Protein AF-A0A1S3DFD4-F1 (afdb_monomer)

Secondary structure (DSSP, 8-state):
---EEE-S--TTHHHHHHHHHHHS-HHHHTTEEES-HHHHHHHS-GGGSBGGGTSSBPPHHHHHHHHHHHHHHHHHHHHHHHHT---HHHHHHHTTS---TTSS------------

Solvent-accessible surface area (backbone atoms only — not comparable to full-atom values): 7330 Å² total; per-residue (Å²): 136,90,67,45,80,45,67,90,67,63,76,81,49,52,67,56,49,58,53,52,40,73,76,40,54,70,79,54,42,78,29,56,40,73,67,52,68,71,64,49,59,77,76,40,61,48,68,76,32,31,42,93,78,77,25,69,23,66,49,66,65,64,51,50,54,53,50,50,54,48,50,67,68,47,40,66,59,56,56,58,52,60,73,70,56,78,59,63,64,59,52,54,55,57,66,68,48,74,77,58,76,78,79,73,78,65,87,72,86,76,74,83,82,84,81,133

Mean predicted aligned error: 12.18 Å

Foldseek 3Di:
DQAAEAAPDDPVCVVVLVVVLVVDDPVHNVRYYYNDLVVVCVVDPLCPDAVVSPGDHHHPVVVVVVVVVVCVVCVVVVVVVVVPDPPVVVVVVVVVPPPPPVPPPPPDPPDPDDDD

Sequence (116 aa):
MKGIFIIDAPDYVKPILDLIKKFASQKISERIYFNDPERLFQILPKDMVPHEFGGDANSVVKMADKILHYFEKEMPWFEEYEEYKADLDLYKQMNKETIDDAVYGVQGSFRKLAVD

InterPro domains:
  IPR001251 C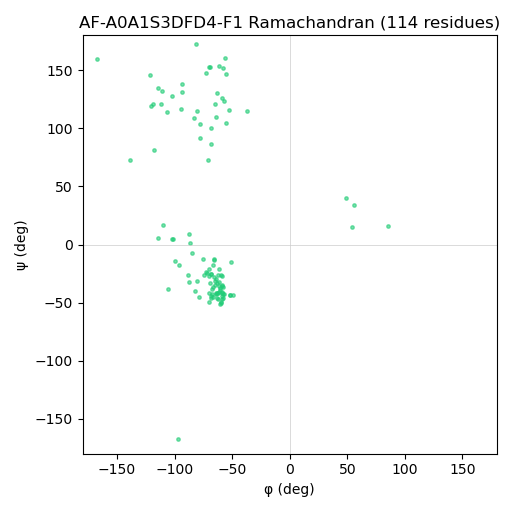RAL-TRIO lipid binding domain [PF00650] (1-55)
  IPR001251 CRAL-TRIO lipid binding domain [PS50191] (1-61)
  IPR036865 CRAL-TRIO lipid binding domain superfamily [G3DSA:3.40.525.10] (1-86)
  IPR036865 CRAL-TRIO lipid binding domain superfamily [SSF52087] (1-82)

Organism: Diaphorina citri (NCBI:txid121845)

Nearest PDB structures (foldseek):
  1oiz-assembly2_B  TM=7.579E-01  e=4.681E-04  Homo sapiens
  4j7q-assembly3_B  TM=6.692E-01  e=6.303E-02  Saccharomyces cerevisiae S288C
  4j7q-assembly3_A  TM=6.658E-01  e=1.223E-01  Saccharomyces cerevisiae S288C
  4m8z-assembly1_B  TM=6.726E-01  e=1.491E-01  Saccharomyces cerevisiae S288C
  4m8z-assembly1_A  TM=6.742E-01  e=1.703E-01  Saccharomyces cerevisiae S288C

pLDDT: mean 82.5, std 16.26, range [41.25, 97.0]

Radius of gyration: 23.67 Å; Cα contacts (8 Å, |Δi|>4): 64; chains: 1; bounding box: 55×55×47 Å

Structure (mmCIF, N/CA/C/O backbone):
data_AF-A0A1S3DFD4-F1
#
_entry.id   AF-A0A1S3DFD4-F1
#
loop_
_atom_site.group_PDB
_atom_site.id
_atom_site.type_symbol
_atom_site.label_atom_id
_atom_site.label_alt_id
_atom_site.label_comp_id
_atom_site.label_asym_id
_atom_site.label_entity_id
_atom_site.label_seq_id
_atom_site.pdbx_PDB_ins_code
_atom_site.Cartn_x
_atom_site.Cartn_y
_atom_site.Cartn_z
_atom_site.occupancy
_atom_site.B_iso_or_equiv
_atom_site.auth_seq_id
_atom_site.auth_comp_id
_atom_site.auth_asym_id
_atom_site.auth_atom_id
_atom_site.pdbx_PDB_model_num
ATOM 1 N N . MET A 1 1 ? 0.970 8.568 -5.935 1.00 76.56 1 MET A N 1
ATOM 2 C CA . MET A 1 1 ? 0.459 7.854 -4.742 1.00 76.56 1 MET A CA 1
ATOM 3 C C . MET A 1 1 ? -0.449 8.767 -3.921 1.00 76.56 1 MET A C 1
ATOM 5 O O . MET A 1 1 ? 0.039 9.787 -3.442 1.00 76.56 1 MET A O 1
ATOM 9 N N . LYS A 1 2 ? -1.755 8.472 -3.822 1.00 86.19 2 LYS A N 1
ATOM 10 C CA . LYS A 1 2 ? -2.748 9.323 -3.126 1.00 86.19 2 LYS A CA 1
ATOM 11 C C . LYS A 1 2 ? -2.878 9.018 -1.624 1.00 86.19 2 LYS A C 1
ATOM 13 O O . LYS A 1 2 ? -3.072 9.950 -0.859 1.00 86.19 2 LYS A O 1
ATOM 18 N N . GLY A 1 3 ? -2.682 7.768 -1.214 1.00 90.56 3 GLY A N 1
ATOM 19 C CA . GLY A 1 3 ? -2.731 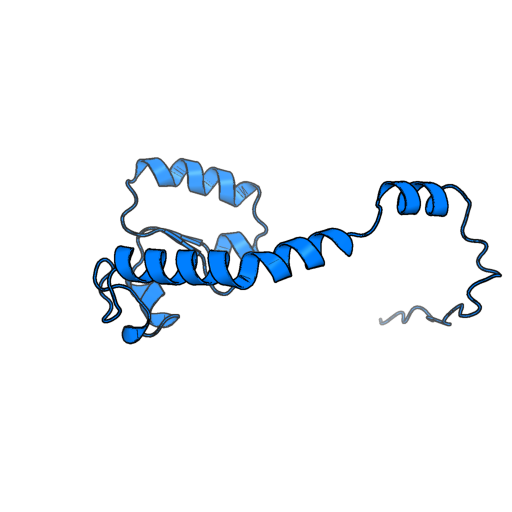7.331 0.183 1.00 90.56 3 GLY A CA 1
ATOM 20 C C . GLY A 1 3 ? -2.169 5.920 0.335 1.00 90.56 3 GLY A C 1
ATOM 21 O O . GLY A 1 3 ? -2.091 5.192 -0.655 1.00 90.56 3 GLY A O 1
ATOM 22 N N . ILE A 1 4 ? -1.767 5.566 1.552 1.00 92.12 4 ILE A N 1
ATOM 23 C CA . ILE A 1 4 ? -1.458 4.204 1.995 1.00 92.12 4 ILE A CA 1
ATOM 24 C C . ILE A 1 4 ? -2.413 3.916 3.151 1.00 92.12 4 ILE A C 1
ATOM 26 O O . ILE A 1 4 ? -2.381 4.621 4.158 1.00 92.12 4 ILE A O 1
ATOM 30 N N . PHE A 1 5 ? -3.256 2.902 2.995 1.00 91.94 5 PHE A N 1
ATOM 31 C CA . PHE A 1 5 ? -4.251 2.517 3.990 1.00 91.94 5 PHE A CA 1
ATOM 32 C C . PHE A 1 5 ? -3.870 1.168 4.581 1.00 91.94 5 PHE A C 1
ATOM 34 O O . PHE A 1 5 ? -3.739 0.186 3.856 1.00 91.94 5 PHE A O 1
ATOM 41 N N . ILE A 1 6 ? -3.675 1.141 5.893 1.00 92.44 6 ILE A N 1
ATOM 42 C CA . ILE A 1 6 ? -3.471 -0.075 6.674 1.00 92.44 6 ILE A CA 1
ATOM 43 C C . ILE A 1 6 ? -4.770 -0.292 7.441 1.00 92.44 6 ILE A C 1
ATOM 45 O O . ILE A 1 6 ? -5.135 0.550 8.258 1.00 92.44 6 ILE A O 1
ATOM 49 N N . ILE A 1 7 ? -5.488 -1.364 7.125 1.00 90.19 7 ILE A N 1
ATOM 50 C CA . ILE A 1 7 ? -6.831 -1.660 7.637 1.00 90.19 7 ILE A CA 1
ATOM 51 C C . ILE A 1 7 ? -6.775 -3.011 8.345 1.00 90.19 7 ILE A C 1
ATOM 53 O O . ILE A 1 7 ? -6.022 -3.883 7.914 1.00 90.19 7 ILE A O 1
ATOM 57 N N . ASP A 1 8 ? -7.562 -3.162 9.411 1.00 87.75 8 ASP A N 1
ATOM 58 C CA . ASP A 1 8 ? -7.662 -4.392 10.208 1.00 87.75 8 ASP A CA 1
ATOM 59 C C . ASP A 1 8 ? -6.304 -4.878 10.749 1.00 87.75 8 ASP A C 1
ATOM 61 O O . ASP A 1 8 ? -6.010 -6.068 10.847 1.00 87.75 8 ASP A O 1
ATOM 65 N N . ALA A 1 9 ? -5.426 -3.926 11.078 1.00 90.25 9 ALA A N 1
ATOM 66 C CA . ALA A 1 9 ? -4.119 -4.226 11.637 1.00 90.25 9 ALA A CA 1
ATOM 67 C C . ALA A 1 9 ? -4.160 -4.190 13.172 1.00 90.25 9 ALA A C 1
ATOM 69 O O . ALA A 1 9 ? -4.726 -3.260 13.752 1.00 90.25 9 ALA A O 1
ATOM 70 N N . PRO A 1 10 ? -3.511 -5.142 13.858 1.00 92.75 10 PRO A N 1
ATOM 71 C CA . PRO A 1 10 ? -3.425 -5.130 15.313 1.00 92.75 10 PRO A CA 1
ATOM 72 C C . PRO A 1 10 ? -2.531 -3.991 15.826 1.00 92.75 10 PRO A C 1
ATOM 74 O O . PRO A 1 10 ? -1.576 -3.575 15.165 1.00 92.75 10 PRO A O 1
ATOM 77 N N . ASP A 1 11 ? -2.791 -3.521 17.048 1.00 91.38 11 ASP A N 1
ATOM 78 C CA . ASP A 1 11 ? -2.160 -2.313 17.610 1.00 91.38 11 ASP A CA 1
ATOM 79 C C . ASP A 1 11 ? -0.628 -2.375 17.698 1.00 91.38 11 ASP A C 1
ATOM 81 O O . ASP A 1 11 ? 0.050 -1.347 17.616 1.00 91.38 11 ASP A O 1
ATOM 85 N N . TYR A 1 12 ? -0.047 -3.574 17.800 1.00 93.00 12 TYR A N 1
ATOM 86 C CA . TYR A 1 12 ? 1.408 -3.749 17.822 1.00 93.00 12 TYR A CA 1
ATOM 87 C C . TYR A 1 12 ? 2.096 -3.360 16.499 1.00 93.00 12 TYR A C 1
ATOM 89 O O . TYR A 1 12 ? 3.319 -3.226 16.462 1.00 93.00 12 TYR A O 1
ATOM 97 N N . VAL A 1 13 ? 1.343 -3.159 15.413 1.00 93.81 13 VAL A N 1
ATOM 98 C CA . VAL A 1 13 ? 1.865 -2.671 14.125 1.00 93.81 13 VAL A CA 1
ATOM 99 C C . VAL A 1 13 ? 2.174 -1.175 14.187 1.00 93.81 13 VAL A C 1
ATOM 101 O O . VAL A 1 13 ? 3.067 -0.695 13.485 1.00 93.81 13 VAL A O 1
ATOM 104 N N . LYS A 1 14 ? 1.499 -0.419 15.060 1.00 91.94 14 LYS A N 1
ATOM 105 C CA . LYS A 1 14 ? 1.665 1.035 15.152 1.00 91.94 14 LYS A CA 1
ATOM 106 C C . LYS A 1 14 ? 3.115 1.464 15.454 1.00 91.94 14 LYS A C 1
ATOM 108 O O . LYS A 1 14 ? 3.614 2.325 14.731 1.00 91.94 14 LYS A O 1
ATOM 113 N N . PRO A 1 15 ? 3.844 0.867 16.419 1.00 93.81 15 PRO A N 1
ATOM 114 C CA . PRO A 1 15 ? 5.263 1.171 16.631 1.00 93.81 15 PRO A CA 1
ATOM 115 C C . PRO A 1 15 ? 6.154 0.916 15.406 1.00 93.81 15 PRO A C 1
ATOM 117 O O . PRO A 1 15 ? 7.079 1.684 15.146 1.00 93.81 15 PRO A O 1
ATOM 120 N N . ILE A 1 16 ? 5.871 -0.139 14.634 1.00 93.50 16 ILE A N 1
ATOM 121 C CA . ILE A 1 16 ? 6.606 -0.465 13.402 1.00 93.50 16 ILE A CA 1
ATOM 122 C C . ILE A 1 16 ? 6.337 0.609 12.345 1.00 93.50 16 ILE A C 1
ATOM 124 O O . ILE A 1 16 ? 7.257 1.093 11.685 1.00 93.50 16 ILE A O 1
ATOM 128 N N . LEU A 1 17 ? 5.082 1.039 12.223 1.00 92.94 17 LEU A N 1
ATOM 129 C CA . LEU A 1 17 ? 4.691 2.110 11.317 1.00 92.94 17 LEU A CA 1
ATOM 130 C C . LEU A 1 17 ? 5.338 3.445 11.694 1.00 92.94 17 LEU A C 1
ATOM 132 O O . LEU A 1 17 ? 5.831 4.158 10.822 1.00 92.94 17 LEU A O 1
ATOM 136 N N . ASP A 1 18 ? 5.379 3.761 12.986 1.00 92.69 18 ASP A N 1
ATOM 137 C CA . ASP A 1 18 ? 6.026 4.961 13.515 1.00 92.69 18 ASP A CA 1
ATOM 138 C C . ASP A 1 18 ? 7.545 4.940 13.251 1.00 92.69 18 ASP A C 1
ATOM 140 O O . ASP A 1 18 ? 8.146 5.992 13.031 1.00 92.69 18 ASP A O 1
ATOM 144 N N . LEU A 1 19 ? 8.173 3.759 13.193 1.00 94.38 19 LEU A N 1
ATOM 145 C CA . LEU A 1 19 ? 9.562 3.607 12.752 1.00 94.38 19 LEU A CA 1
ATOM 146 C C . LEU A 1 19 ? 9.713 3.855 11.244 1.00 94.38 19 LEU A C 1
ATOM 148 O O . LEU A 1 19 ? 10.559 4.653 10.849 1.00 94.38 19 LEU A O 1
ATOM 152 N N . ILE A 1 20 ? 8.880 3.232 10.406 1.00 91.94 20 ILE A N 1
ATOM 153 C CA . ILE A 1 20 ? 8.910 3.413 8.941 1.00 91.94 20 ILE A CA 1
ATOM 154 C C . ILE A 1 20 ? 8.694 4.887 8.572 1.00 91.94 20 ILE A C 1
ATOM 156 O O . ILE A 1 20 ? 9.395 5.429 7.716 1.00 91.94 20 ILE A O 1
ATOM 160 N N . LYS A 1 21 ? 7.778 5.573 9.265 1.00 92.31 21 LYS A N 1
ATOM 161 C CA . LYS A 1 21 ? 7.485 6.999 9.064 1.00 92.31 21 LYS A CA 1
ATOM 162 C C . LYS A 1 21 ? 8.692 7.912 9.281 1.00 92.31 21 LYS A C 1
ATOM 164 O O . LYS A 1 21 ? 8.739 8.965 8.656 1.00 92.31 21 LYS A O 1
ATOM 169 N N . LYS A 1 22 ? 9.668 7.524 10.111 1.00 93.06 22 LYS A N 1
ATOM 170 C CA . LYS A 1 22 ? 10.902 8.306 10.329 1.00 93.06 22 LYS A CA 1
ATOM 171 C C . LYS A 1 22 ? 11.835 8.298 9.120 1.00 93.06 22 LYS A C 1
ATOM 173 O O . LYS A 1 22 ? 12.602 9.238 8.949 1.00 93.06 22 LYS A O 1
ATOM 178 N N . PHE A 1 23 ? 11.774 7.251 8.301 1.00 93.62 23 PHE A N 1
ATOM 179 C CA . PHE A 1 23 ? 12.573 7.125 7.078 1.00 93.62 23 PHE A CA 1
ATOM 180 C C . PHE A 1 23 ? 11.805 7.568 5.829 1.00 93.62 23 PHE A C 1
ATOM 182 O O . PHE A 1 23 ? 12.401 7.838 4.788 1.00 93.62 23 PHE A O 1
ATOM 189 N N . ALA A 1 24 ? 10.478 7.647 5.921 1.00 91.88 24 ALA A N 1
ATOM 190 C CA . ALA A 1 24 ? 9.638 8.157 4.854 1.00 91.88 24 ALA A CA 1
ATOM 191 C C . ALA A 1 24 ? 9.776 9.681 4.714 1.00 91.88 24 ALA A C 1
ATOM 193 O O . ALA A 1 24 ? 9.922 10.411 5.692 1.00 91.88 24 ALA A O 1
ATOM 194 N N . SER A 1 25 ? 9.647 10.184 3.483 1.00 93.62 25 SER A N 1
ATOM 195 C CA . SER A 1 25 ? 9.501 11.628 3.273 1.00 93.62 25 SER A CA 1
ATOM 196 C C . SER A 1 25 ? 8.234 12.147 3.959 1.00 93.62 25 SER A C 1
ATOM 198 O O . SER A 1 25 ? 7.243 11.421 4.082 1.00 93.62 25 SER A O 1
ATOM 200 N N . GLN A 1 26 ? 8.227 13.429 4.334 1.00 91.62 26 GLN A N 1
ATOM 201 C CA . GLN A 1 2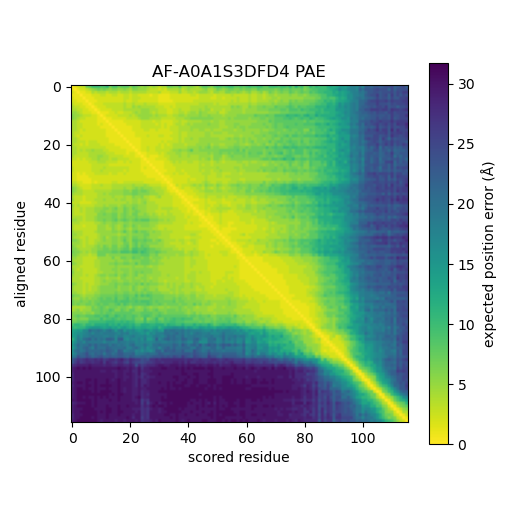6 ? 7.070 14.067 4.970 1.00 91.62 26 GLN A CA 1
ATOM 202 C C . GLN A 1 26 ? 5.776 13.847 4.165 1.00 91.62 26 GLN A C 1
ATOM 204 O O . GLN A 1 26 ? 4.760 13.421 4.710 1.00 91.62 26 GLN A O 1
ATOM 209 N N . LYS A 1 27 ? 5.856 13.994 2.836 1.00 91.38 27 LYS A N 1
ATOM 210 C CA . LYS A 1 27 ? 4.741 13.761 1.907 1.00 91.38 27 LYS A CA 1
ATOM 211 C C . LYS A 1 27 ? 4.177 12.336 1.962 1.00 91.38 27 LYS A C 1
ATOM 213 O O . LYS A 1 27 ? 2.985 12.154 1.731 1.00 91.38 27 LYS A O 1
ATOM 218 N N . ILE A 1 28 ? 5.015 11.322 2.187 1.00 92.69 28 ILE A N 1
ATOM 219 C CA . ILE A 1 28 ? 4.568 9.927 2.321 1.00 92.69 28 ILE A CA 1
ATOM 220 C C . ILE A 1 28 ? 3.993 9.701 3.718 1.00 92.69 28 ILE A C 1
ATOM 222 O O . ILE A 1 28 ? 2.915 9.127 3.833 1.00 92.69 28 ILE A O 1
ATOM 226 N N . SER A 1 29 ? 4.668 10.193 4.758 1.00 92.25 29 SER A N 1
ATOM 227 C CA . SER A 1 29 ? 4.251 10.034 6.155 1.00 92.25 29 SER A CA 1
ATOM 228 C C . SER A 1 29 ? 2.839 10.579 6.418 1.00 92.25 29 SER A C 1
ATOM 230 O O . SER A 1 29 ? 2.019 9.894 7.031 1.00 92.25 29 SER A O 1
ATOM 232 N N . GLU A 1 30 ? 2.513 11.753 5.864 1.00 92.19 30 GLU A N 1
ATOM 233 C CA . GLU A 1 30 ? 1.186 12.393 5.953 1.00 92.19 30 GLU A CA 1
ATOM 234 C C . GLU A 1 30 ? 0.071 11.623 5.222 1.00 92.19 30 GLU A C 1
ATOM 236 O O . GLU A 1 30 ? -1.116 11.858 5.452 1.00 92.19 30 GLU A O 1
ATOM 241 N N . ARG A 1 31 ? 0.439 10.706 4.321 1.00 92.88 31 ARG A N 1
ATOM 242 C CA . ARG A 1 31 ? -0.486 9.921 3.488 1.00 92.88 31 ARG A CA 1
ATOM 243 C C . ARG A 1 31 ? -0.685 8.494 3.989 1.00 92.88 31 ARG A C 1
ATOM 245 O O . ARG A 1 31 ? -1.343 7.716 3.305 1.00 92.88 31 ARG A O 1
ATOM 252 N N . ILE A 1 32 ? -0.104 8.142 5.134 1.00 92.44 32 ILE A N 1
ATOM 253 C CA . ILE A 1 32 ? -0.263 6.834 5.766 1.00 92.44 32 ILE A CA 1
ATOM 254 C C . ILE A 1 32 ? -1.389 6.911 6.801 1.00 92.44 32 ILE A C 1
ATOM 256 O O . ILE A 1 32 ? -1.252 7.593 7.822 1.00 92.44 32 ILE A O 1
ATOM 260 N N . TYR A 1 33 ? -2.448 6.142 6.568 1.00 92.00 33 TYR A N 1
ATOM 261 C CA . TYR A 1 33 ? -3.623 6.017 7.427 1.00 92.00 33 TYR A CA 1
ATOM 262 C C . TYR A 1 33 ? -3.659 4.618 8.055 1.00 92.00 33 TYR A C 1
ATOM 264 O O . TYR A 1 33 ? -3.465 3.622 7.358 1.00 92.00 33 TYR A O 1
ATOM 272 N N . PHE A 1 34 ? -3.870 4.545 9.370 1.00 92.31 34 PHE A N 1
ATOM 273 C CA . PHE A 1 34 ? -3.879 3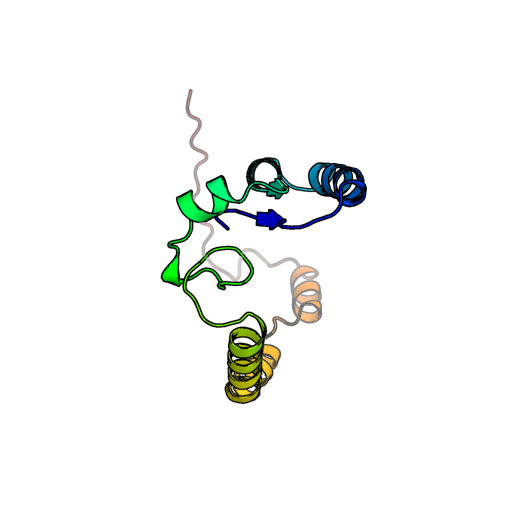.300 10.146 1.00 92.31 34 PHE A CA 1
ATOM 274 C C . PHE A 1 34 ? -5.250 3.112 10.793 1.00 92.31 34 PHE A C 1
ATOM 276 O O . PHE A 1 34 ? -5.673 3.978 11.554 1.00 92.31 34 PHE A O 1
ATOM 283 N N . ASN A 1 35 ? -5.917 2.002 10.477 1.00 88.12 35 ASN A N 1
ATOM 284 C CA . ASN A 1 35 ? -7.257 1.635 10.937 1.00 88.12 35 ASN A CA 1
ATOM 285 C C . ASN A 1 35 ? -8.300 2.765 10.789 1.00 88.12 35 ASN A C 1
ATOM 287 O O . ASN A 1 35 ? -9.151 2.946 11.652 1.00 88.12 35 ASN A O 1
ATOM 291 N N . ASP A 1 36 ? -8.242 3.509 9.676 1.00 86.44 36 ASP A N 1
ATOM 292 C CA . ASP A 1 36 ? -9.176 4.594 9.331 1.00 86.44 36 ASP A CA 1
ATOM 293 C C . ASP A 1 36 ? -9.930 4.260 8.022 1.00 86.44 36 ASP A C 1
ATOM 295 O O . ASP A 1 36 ? -9.518 4.676 6.930 1.00 86.44 36 ASP A O 1
ATOM 299 N N . PRO A 1 37 ? -10.999 3.443 8.097 1.00 81.69 37 PRO A N 1
ATOM 300 C CA . PRO A 1 37 ? -11.768 3.019 6.928 1.00 81.69 37 PRO A CA 1
ATOM 301 C C . PRO A 1 37 ? -12.643 4.137 6.346 1.00 81.69 37 PRO A C 1
ATOM 303 O O . PRO A 1 37 ? -12.959 4.107 5.160 1.00 81.69 37 PRO A O 1
ATOM 306 N N . GLU A 1 38 ? -13.016 5.158 7.120 1.00 86.31 38 GLU A N 1
ATOM 307 C CA . GLU A 1 38 ? -13.803 6.286 6.601 1.00 86.31 38 GLU A CA 1
ATOM 308 C C . GLU A 1 38 ? -13.011 7.067 5.553 1.00 86.31 38 GLU A C 1
ATOM 310 O O . GLU A 1 38 ? -13.525 7.431 4.490 1.00 86.31 38 GLU A O 1
ATOM 315 N N . ARG A 1 39 ? -11.720 7.272 5.820 1.00 87.25 39 ARG A N 1
ATOM 316 C CA . ARG A 1 39 ? -10.814 7.968 4.910 1.00 87.25 39 ARG A CA 1
ATOM 317 C C . ARG A 1 39 ? -10.536 7.191 3.627 1.00 87.25 39 ARG A C 1
ATOM 319 O O . ARG A 1 39 ? -10.246 7.813 2.604 1.00 87.25 39 ARG A O 1
ATOM 326 N N . LEU A 1 40 ? -10.665 5.863 3.647 1.00 88.75 40 LEU A N 1
ATOM 327 C CA . LEU A 1 40 ? -10.567 5.029 2.447 1.00 88.75 40 LEU A CA 1
ATOM 328 C C . LEU A 1 40 ? -11.634 5.435 1.422 1.00 88.75 40 LEU A C 1
ATOM 330 O O . LEU A 1 40 ? -11.306 5.721 0.269 1.00 88.75 40 LEU A O 1
ATOM 334 N N . PHE A 1 41 ? -12.891 5.537 1.861 1.00 89.00 41 PHE A N 1
ATOM 335 C CA . PHE A 1 41 ? -14.034 5.825 0.989 1.00 89.00 41 PHE A CA 1
ATOM 336 C C . PHE A 1 41 ? -14.135 7.290 0.544 1.00 89.00 41 PHE A C 1
ATOM 338 O O . PHE A 1 41 ? -14.868 7.606 -0.389 1.00 89.00 41 PHE A O 1
ATOM 345 N N . GLN A 1 42 ? -13.372 8.196 1.163 1.00 90.31 42 GLN A N 1
ATOM 346 C CA . GLN A 1 42 ? -13.204 9.563 0.653 1.00 90.31 42 GLN A CA 1
ATOM 347 C C . GLN A 1 42 ? -12.335 9.608 -0.612 1.00 90.31 42 GLN A C 1
ATOM 349 O O . GLN A 1 42 ? -12.425 10.557 -1.391 1.00 90.31 42 GLN A O 1
ATOM 354 N N . ILE A 1 43 ? -11.462 8.613 -0.804 1.00 87.25 43 ILE A N 1
ATOM 355 C CA . ILE A 1 43 ? -10.509 8.567 -1.921 1.00 87.25 43 ILE A CA 1
ATOM 356 C C . ILE A 1 43 ? -10.932 7.549 -2.979 1.00 87.25 43 ILE A C 1
ATOM 358 O O . ILE A 1 43 ? -10.734 7.802 -4.171 1.00 87.25 43 ILE A O 1
ATOM 362 N N . LEU A 1 44 ? -11.472 6.407 -2.554 1.00 88.50 44 LEU A N 1
ATOM 363 C CA . LEU A 1 44 ? -11.879 5.310 -3.422 1.00 88.50 44 LEU A CA 1
ATOM 364 C C . LEU A 1 44 ? -13.398 5.119 -3.374 1.00 88.50 44 LEU A C 1
ATOM 366 O O . LEU A 1 44 ? -13.974 5.098 -2.287 1.00 88.50 44 LEU A O 1
ATOM 370 N N . PRO A 1 45 ? -14.057 4.950 -4.530 1.00 91.00 45 PRO A N 1
ATOM 371 C CA . PRO A 1 45 ? -15.472 4.622 -4.556 1.00 91.00 45 PRO A CA 1
ATOM 372 C C . PRO A 1 45 ? -15.696 3.183 -4.056 1.00 91.00 45 PRO A C 1
ATOM 374 O O . PRO A 1 45 ? -14.810 2.327 -4.135 1.00 91.00 45 PRO A O 1
ATOM 377 N N . LYS A 1 46 ? -16.882 2.920 -3.491 1.00 89.06 46 LYS A N 1
ATOM 378 C CA . LYS A 1 46 ? -17.194 1.642 -2.825 1.00 89.06 46 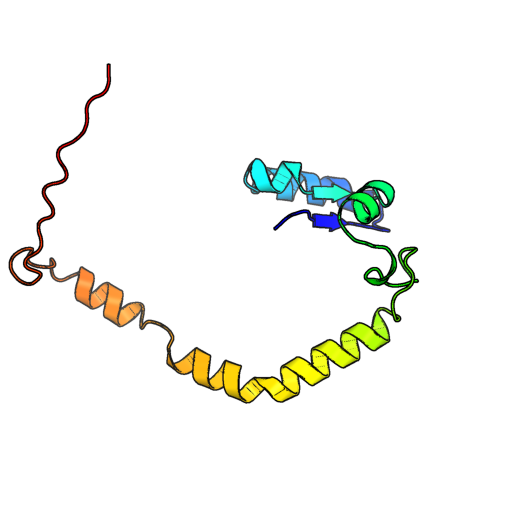LYS A CA 1
ATOM 379 C C . LYS A 1 46 ? -17.152 0.436 -3.759 1.00 89.06 46 LYS A C 1
ATOM 381 O O . LYS A 1 46 ? -16.727 -0.634 -3.340 1.00 89.06 46 LYS A O 1
ATOM 386 N N . ASP A 1 47 ? -17.519 0.619 -5.019 1.00 92.75 47 ASP A N 1
ATOM 387 C CA . ASP A 1 47 ? -17.510 -0.402 -6.073 1.00 92.75 47 ASP A CA 1
ATOM 388 C C . ASP A 1 47 ? -16.105 -0.898 -6.453 1.00 92.75 47 ASP A C 1
ATOM 390 O O . ASP A 1 47 ? -15.970 -1.925 -7.118 1.00 92.75 47 ASP A O 1
ATOM 394 N N . MET A 1 48 ? -15.054 -0.199 -6.017 1.00 89.81 48 MET A N 1
ATOM 395 C CA . MET A 1 48 ? -13.659 -0.599 -6.217 1.00 89.81 48 MET A CA 1
ATOM 396 C C . MET A 1 48 ? -13.031 -1.282 -5.001 1.00 89.81 48 MET A C 1
ATOM 398 O O . MET A 1 48 ? -11.966 -1.888 -5.129 1.00 89.81 48 MET A O 1
ATOM 402 N N . VAL A 1 49 ? -13.656 -1.188 -3.829 1.00 90.50 49 VAL A N 1
ATOM 403 C CA . VAL A 1 49 ? -13.134 -1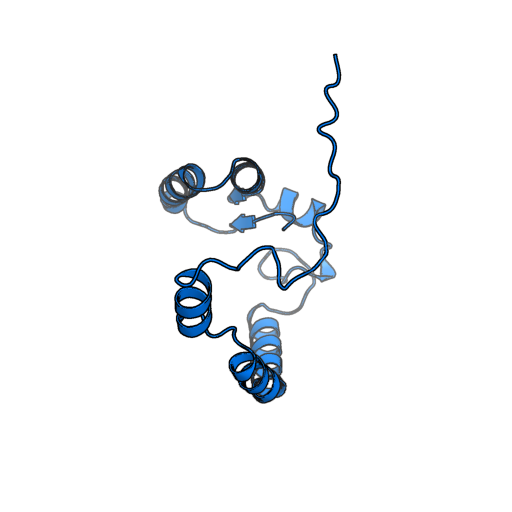.775 -2.592 1.00 90.50 49 VAL A CA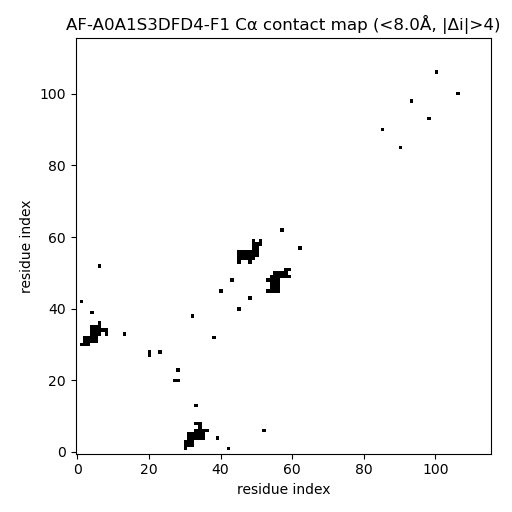 1
ATOM 404 C C . VAL A 1 49 ? -13.750 -3.167 -2.402 1.00 90.50 49 VAL A C 1
ATOM 406 O O . VAL A 1 49 ? -14.969 -3.302 -2.524 1.00 90.50 49 VAL A O 1
ATOM 409 N N . PRO A 1 50 ? -12.953 -4.211 -2.109 1.00 92.25 50 PRO A N 1
ATOM 410 C CA . PRO A 1 50 ? -13.484 -5.542 -1.822 1.00 92.25 50 PRO A CA 1
ATOM 411 C C . PRO A 1 50 ? -14.506 -5.519 -0.682 1.00 92.25 50 PRO A C 1
ATOM 413 O O . PRO A 1 50 ? -14.385 -4.733 0.265 1.00 92.25 50 PRO A O 1
ATOM 416 N N . HIS A 1 51 ? -15.502 -6.397 -0.749 1.00 91.25 51 HIS A N 1
ATOM 417 C CA . HIS A 1 51 ? -16.547 -6.466 0.275 1.00 91.25 51 HIS A CA 1
ATOM 418 C C . HIS A 1 51 ? -16.013 -6.836 1.660 1.00 91.25 51 HIS A C 1
ATOM 420 O O . HIS A 1 51 ? -16.573 -6.400 2.664 1.00 91.25 51 HIS A O 1
ATOM 426 N N . GLU A 1 52 ? -14.891 -7.553 1.739 1.00 90.44 52 GLU A N 1
ATOM 427 C CA . GLU A 1 52 ? -14.201 -7.861 2.995 1.00 90.44 52 GLU A CA 1
ATOM 428 C C . GLU A 1 52 ? -13.720 -6.598 3.736 1.00 90.44 52 GLU A C 1
ATOM 430 O O . GLU A 1 52 ? -13.536 -6.632 4.948 1.00 90.44 52 GLU A O 1
ATOM 435 N N . PHE A 1 53 ? -13.580 -5.469 3.034 1.00 87.81 53 PHE A N 1
ATOM 436 C CA . PHE A 1 53 ? -13.206 -4.167 3.598 1.00 87.81 53 PHE A CA 1
ATOM 437 C C . PHE A 1 53 ? -14.358 -3.146 3.578 1.00 87.81 53 PHE A C 1
ATOM 439 O O . PHE A 1 53 ? -14.127 -1.944 3.716 1.00 87.81 53 PHE A O 1
ATOM 446 N N . GLY A 1 54 ? -15.605 -3.602 3.408 1.00 86.81 54 GLY A N 1
ATOM 447 C CA . GLY A 1 54 ? -16.805 -2.757 3.458 1.00 86.81 54 GLY A CA 1
ATOM 448 C C . GLY A 1 54 ? -17.177 -2.053 2.147 1.00 86.81 54 GLY A C 1
ATOM 449 O O . GLY A 1 54 ? -17.953 -1.093 2.180 1.00 86.81 54 GLY A O 1
ATOM 450 N N . GLY A 1 55 ? -16.615 -2.486 1.014 1.00 90.75 55 GLY A N 1
ATOM 451 C CA . GLY A 1 55 ? -17.035 -2.054 -0.322 1.00 90.75 55 GLY A CA 1
ATOM 452 C C . GLY A 1 55 ? -18.008 -3.020 -1.006 1.00 90.75 55 GLY A C 1
ATOM 453 O O . GLY A 1 55 ? -18.535 -3.939 -0.386 1.00 90.75 55 GLY A O 1
ATOM 454 N N . ASP A 1 56 ? -18.220 -2.813 -2.304 1.00 93.12 56 ASP A N 1
ATOM 455 C CA . ASP A 1 56 ? -19.165 -3.571 -3.137 1.00 93.12 56 ASP A CA 1
ATOM 456 C C . ASP A 1 56 ? -18.457 -4.402 -4.227 1.00 93.12 56 ASP A C 1
ATOM 458 O O . ASP A 1 56 ? -19.100 -5.004 -5.090 1.00 93.12 56 ASP A O 1
ATOM 462 N N . ALA A 1 57 ? -17.121 -4.434 -4.224 1.00 92.38 57 ALA A N 1
ATOM 463 C CA . ALA A 1 57 ? -16.345 -5.123 -5.244 1.00 92.38 57 ALA A CA 1
ATOM 464 C C . ALA A 1 57 ? -16.222 -6.642 -4.993 1.00 92.38 57 ALA A C 1
ATOM 466 O O . ALA A 1 57 ? -16.596 -7.190 -3.949 1.00 92.38 57 ALA A O 1
ATOM 467 N N . ASN A 1 58 ? -15.650 -7.341 -5.982 1.00 91.69 58 ASN A N 1
ATOM 468 C CA . ASN A 1 58 ? -15.343 -8.774 -5.890 1.00 91.69 58 ASN A CA 1
ATOM 469 C C . ASN A 1 58 ? -14.447 -9.105 -4.682 1.00 91.69 58 ASN A C 1
ATOM 471 O O . ASN A 1 58 ? -13.749 -8.235 -4.169 1.00 91.69 58 ASN A O 1
ATOM 475 N N . SER A 1 59 ? -14.437 -10.377 -4.262 1.00 94.62 59 SER A N 1
ATOM 476 C CA . SER A 1 59 ? -13.563 -10.819 -3.167 1.00 94.62 59 SER A CA 1
ATOM 477 C C . SER A 1 59 ? -12.096 -10.544 -3.460 1.00 94.62 59 SER A C 1
ATOM 479 O O . SER A 1 59 ? -11.658 -10.610 -4.616 1.00 94.62 59 SER A O 1
ATOM 481 N N . VAL A 1 60 ? -11.322 -10.353 -2.393 1.00 92.81 60 VAL A N 1
ATOM 482 C CA . VAL A 1 60 ? -9.858 -10.236 -2.456 1.00 92.81 60 VAL A CA 1
ATOM 483 C C . VAL A 1 60 ? -9.260 -11.410 -3.230 1.00 92.81 60 VAL A C 1
ATOM 485 O O . VAL A 1 60 ? -8.424 -11.205 -4.103 1.00 92.81 60 VAL A O 1
ATOM 488 N N . VAL A 1 61 ? -9.750 -12.628 -2.976 1.00 95.44 61 VAL A N 1
ATOM 489 C CA . VAL A 1 61 ? -9.291 -13.851 -3.656 1.00 95.44 61 VAL A CA 1
ATOM 490 C C . VAL A 1 61 ? -9.526 -13.776 -5.165 1.00 95.44 61 VAL A C 1
ATOM 492 O O . VAL A 1 61 ? -8.592 -13.936 -5.942 1.00 95.44 61 VAL A O 1
ATOM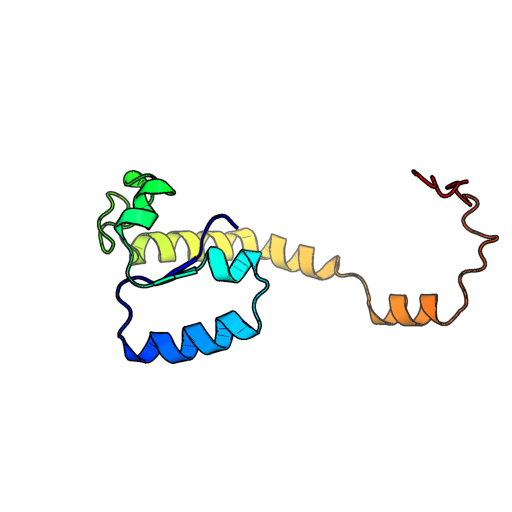 495 N N . LYS A 1 62 ? -10.747 -13.442 -5.604 1.00 94.44 62 LYS A N 1
ATOM 496 C CA . LYS A 1 62 ? -11.060 -13.356 -7.040 1.00 94.44 62 LYS A CA 1
ATOM 497 C C . LYS A 1 62 ? -10.280 -12.246 -7.736 1.00 94.44 62 LYS A C 1
ATOM 499 O O . LYS A 1 62 ? -9.945 -12.379 -8.911 1.00 94.44 62 LYS A O 1
ATOM 504 N N . MET A 1 63 ? -10.034 -11.133 -7.046 1.00 93.62 63 MET A N 1
ATOM 505 C CA . MET A 1 63 ? -9.193 -10.060 -7.572 1.00 93.62 63 MET A CA 1
ATOM 506 C C . MET A 1 63 ? -7.738 -10.507 -7.704 1.00 93.62 63 MET A C 1
ATOM 508 O O . MET A 1 63 ? -7.137 -10.261 -8.748 1.00 93.62 63 MET A O 1
ATOM 512 N N . ALA A 1 64 ? -7.197 -11.183 -6.689 1.00 95.06 64 ALA A N 1
ATOM 513 C CA . ALA A 1 64 ? -5.843 -11.724 -6.705 1.00 95.06 64 ALA A CA 1
ATOM 514 C C . ALA A 1 64 ? -5.654 -12.713 -7.861 1.00 95.06 64 ALA A C 1
ATOM 516 O O . ALA A 1 64 ? -4.720 -12.544 -8.639 1.00 95.06 64 ALA A O 1
ATOM 517 N N . ASP A 1 65 ? -6.585 -13.650 -8.054 1.00 96.94 65 ASP A N 1
ATOM 518 C CA . ASP A 1 65 ? -6.555 -14.600 -9.174 1.00 96.94 65 ASP A CA 1
ATOM 519 C C . ASP A 1 65 ? -6.534 -13.881 -10.531 1.00 96.94 65 ASP A C 1
ATOM 521 O O . ASP A 1 65 ? -5.767 -14.228 -11.428 1.00 96.94 65 ASP A O 1
ATOM 525 N N . LYS A 1 66 ? -7.344 -12.825 -10.681 1.00 95.88 66 LYS A N 1
ATOM 526 C CA . LYS A 1 66 ? -7.382 -12.010 -11.903 1.00 95.88 66 LYS A CA 1
ATOM 527 C C . LYS A 1 66 ? -6.058 -11.297 -12.170 1.00 95.88 66 LYS A C 1
ATOM 529 O O . LYS A 1 66 ? -5.634 -11.214 -13.320 1.00 95.88 66 LYS A O 1
ATOM 534 N N . ILE A 1 67 ? -5.441 -10.754 -11.122 1.00 95.19 67 ILE A N 1
ATOM 535 C CA . ILE A 1 67 ? -4.156 -10.054 -11.198 1.00 95.19 67 ILE A CA 1
ATOM 536 C C . ILE A 1 67 ? -3.037 -11.043 -11.537 1.00 95.19 67 ILE A C 1
ATOM 538 O O . ILE A 1 67 ? -2.226 -10.752 -12.410 1.00 95.19 67 ILE A O 1
ATOM 542 N N . LEU A 1 68 ? -3.017 -12.215 -10.900 1.00 96.56 68 LEU A N 1
ATOM 543 C CA . LEU A 1 68 ? -2.052 -13.277 -11.192 1.00 96.56 68 LEU A CA 1
ATOM 544 C C . LEU A 1 68 ? -2.155 -13.725 -12.648 1.00 96.56 68 LEU A C 1
ATOM 546 O O . LEU A 1 68 ? -1.157 -13.704 -13.358 1.00 96.56 68 LEU A O 1
ATOM 550 N N . HIS A 1 69 ? -3.367 -14.010 -13.124 1.00 97.00 69 HIS A N 1
ATOM 551 C CA . HIS A 1 69 ? -3.581 -14.388 -14.518 1.00 97.00 69 HIS A CA 1
ATOM 552 C C . HIS A 1 69 ? -3.152 -13.290 -15.504 1.00 97.00 69 HIS A C 1
ATOM 554 O O . HIS A 1 69 ? -2.597 -13.576 -16.564 1.00 97.00 69 HIS A O 1
ATOM 560 N N . TYR A 1 70 ? -3.385 -12.018 -15.161 1.00 96.31 70 TYR A N 1
ATOM 561 C CA . TYR A 1 70 ? -2.886 -10.895 -15.952 1.00 96.31 70 TYR A CA 1
ATOM 562 C C . TYR A 1 70 ? -1.352 -10.881 -16.001 1.00 96.31 70 TYR A C 1
ATOM 564 O O . TYR A 1 70 ? -0.789 -10.776 -17.085 1.00 96.31 70 TYR A O 1
ATOM 572 N N . PHE A 1 71 ? -0.668 -11.042 -14.865 1.00 95.81 71 PHE A N 1
ATOM 573 C CA . PHE A 1 71 ? 0.796 -11.102 -14.834 1.00 95.81 71 PHE A CA 1
ATOM 574 C C . PHE A 1 71 ? 1.359 -12.290 -15.617 1.00 95.81 71 PHE A C 1
ATOM 576 O O . PHE A 1 71 ? 2.328 -12.117 -16.346 1.00 95.81 71 PHE A O 1
ATOM 583 N N . GLU A 1 72 ? 0.748 -13.469 -15.514 1.00 96.00 72 GLU A N 1
ATOM 584 C CA . GLU A 1 72 ? 1.144 -14.650 -16.294 1.00 96.00 72 GLU A CA 1
ATOM 585 C C . GLU A 1 72 ? 1.017 -14.411 -17.799 1.00 96.00 72 GLU A C 1
ATOM 587 O O . GLU A 1 72 ? 1.870 -14.831 -18.577 1.00 96.00 72 GLU A O 1
ATOM 592 N N . LYS A 1 73 ? -0.039 -13.716 -18.223 1.00 97.00 73 LYS A N 1
ATOM 593 C CA . LYS A 1 73 ? -0.251 -13.383 -19.630 1.00 97.00 73 LYS A CA 1
ATOM 594 C C . LYS A 1 73 ? 0.751 -12.343 -20.136 1.00 97.00 73 LYS A C 1
ATOM 596 O O . LYS A 1 73 ? 1.238 -12.468 -21.255 1.00 97.00 73 LYS A O 1
ATOM 601 N N . GLU A 1 74 ? 1.031 -11.319 -19.336 1.00 95.88 74 GLU A N 1
ATOM 602 C CA . GLU A 1 74 ? 1.931 -10.219 -19.703 1.00 95.88 74 GLU A CA 1
ATOM 603 C C . GLU A 1 74 ? 3.407 -10.529 -19.397 1.00 95.88 74 GLU A C 1
ATOM 605 O O . GLU A 1 74 ? 4.277 -9.706 -19.661 1.00 95.88 74 GLU A O 1
ATOM 610 N N . MET A 1 75 ? 3.719 -11.718 -18.870 1.00 94.69 75 MET A N 1
ATOM 611 C CA . MET A 1 75 ? 5.083 -12.150 -18.545 1.00 94.69 75 MET A CA 1
ATOM 612 C C . MET A 1 75 ? 6.091 -11.943 -19.692 1.00 94.69 75 MET A C 1
ATOM 614 O O . MET A 1 75 ? 7.156 -11.388 -19.432 1.00 94.69 75 MET A O 1
ATOM 618 N N . PRO A 1 76 ? 5.764 -12.265 -20.962 1.00 95.38 76 PRO A N 1
ATOM 619 C CA . PRO A 1 76 ? 6.674 -12.010 -22.079 1.00 95.38 76 PRO A CA 1
ATOM 620 C C . PRO A 1 76 ? 7.046 -10.529 -22.240 1.00 95.38 76 PRO A C 1
ATOM 622 O O . PRO A 1 76 ? 8.182 -10.211 -22.569 1.00 95.38 76 PRO A O 1
ATOM 625 N N . TRP A 1 77 ? 6.113 -9.611 -21.962 1.00 93.88 77 TRP A N 1
ATOM 626 C CA . TRP A 1 77 ? 6.399 -8.175 -21.990 1.00 93.88 77 TRP A CA 1
ATOM 627 C C . TRP A 1 77 ? 7.380 -7.774 -20.879 1.00 93.88 77 TRP A C 1
ATOM 629 O O . TRP A 1 77 ? 8.247 -6.929 -21.097 1.00 93.88 77 TRP A O 1
ATOM 639 N N . PHE A 1 78 ? 7.282 -8.389 -19.695 1.00 91.62 78 PHE A N 1
ATOM 640 C CA . PHE A 1 78 ? 8.245 -8.160 -18.615 1.00 91.62 78 PHE A CA 1
ATOM 641 C C . PHE A 1 78 ? 9.641 -8.701 -18.959 1.00 91.62 78 PHE A C 1
ATOM 643 O O . PHE A 1 78 ? 10.623 -8.036 -18.640 1.00 91.62 78 PHE A O 1
ATOM 650 N N . GLU A 1 79 ? 9.743 -9.858 -19.621 1.00 92.44 79 GLU A N 1
ATOM 651 C CA . GLU A 1 79 ? 11.026 -10.405 -20.097 1.00 92.44 79 GLU A CA 1
ATOM 652 C C . GLU A 1 79 ? 11.676 -9.497 -21.141 1.00 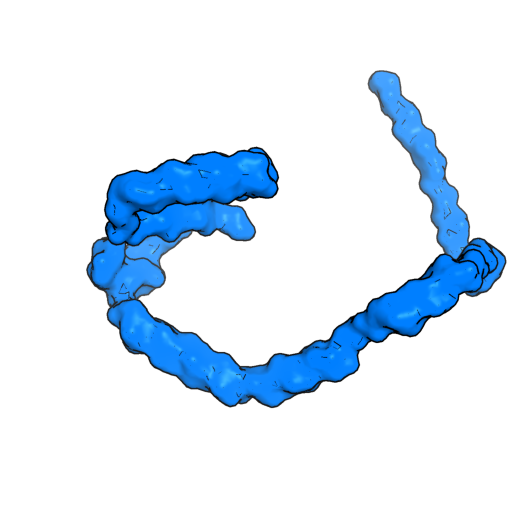92.44 79 GLU A C 1
ATOM 654 O O . GLU A 1 79 ? 12.852 -9.172 -21.023 1.00 92.44 79 GLU A O 1
ATOM 659 N N . GLU A 1 80 ? 10.903 -9.022 -22.117 1.00 92.81 80 GLU A N 1
ATOM 660 C CA . GLU A 1 80 ? 11.393 -8.073 -23.119 1.00 92.81 80 GLU A CA 1
ATOM 661 C C . GLU A 1 80 ? 11.855 -6.762 -22.457 1.00 92.81 80 GLU A C 1
ATOM 663 O O . GLU A 1 80 ? 12.908 -6.215 -22.780 1.00 92.81 80 GLU A O 1
ATOM 668 N N . TYR A 1 81 ? 11.108 -6.271 -21.462 1.00 88.88 81 TYR A N 1
ATOM 669 C CA . TYR A 1 81 ? 11.477 -5.071 -20.710 1.00 88.88 81 TYR A CA 1
ATOM 670 C C . TYR A 1 81 ? 12.809 -5.212 -19.956 1.00 88.88 81 TYR A C 1
ATOM 672 O O . TYR A 1 81 ? 13.564 -4.241 -19.852 1.00 88.88 81 TYR A O 1
ATOM 680 N N . GLU A 1 82 ? 13.118 -6.402 -19.436 1.00 86.75 82 GLU A N 1
ATOM 681 C CA . GLU A 1 82 ? 14.394 -6.681 -18.769 1.00 86.75 82 GLU A CA 1
ATOM 682 C C . GLU A 1 82 ? 15.596 -6.492 -19.708 1.00 86.75 82 GLU A C 1
ATOM 684 O O . GLU A 1 82 ? 16.646 -6.030 -19.256 1.00 86.75 82 GLU A O 1
ATOM 689 N N . GLU A 1 83 ? 15.442 -6.759 -21.008 1.00 86.00 83 GLU A N 1
ATOM 690 C CA . GLU A 1 83 ? 16.506 -6.569 -22.004 1.00 86.00 83 GLU A CA 1
ATOM 691 C C . GLU A 1 83 ? 16.842 -5.089 -22.244 1.00 86.00 83 GLU A C 1
ATOM 693 O O . GLU A 1 83 ? 17.971 -4.753 -22.600 1.00 86.00 83 GLU A O 1
ATOM 698 N N . TYR A 1 84 ? 15.896 -4.179 -21.996 1.00 82.75 84 TYR A N 1
ATOM 699 C CA . TYR A 1 84 ? 16.088 -2.733 -22.161 1.00 82.75 84 TYR A CA 1
ATOM 700 C C . TYR A 1 84 ? 16.659 -2.038 -20.920 1.00 82.75 84 TYR A C 1
ATOM 702 O O . TYR A 1 84 ? 16.710 -0.803 -20.858 1.00 82.75 84 TYR A O 1
ATOM 710 N N . LYS A 1 85 ? 17.094 -2.796 -19.910 1.00 79.75 85 LYS A N 1
ATOM 711 C CA . LYS A 1 85 ? 17.750 -2.218 -18.738 1.00 79.75 85 LYS A CA 1
ATOM 712 C C . LYS A 1 85 ? 19.054 -1.543 -19.143 1.00 79.75 85 LYS A C 1
ATOM 714 O O . LYS A 1 85 ? 19.901 -2.122 -19.814 1.00 79.75 85 LYS A O 1
ATOM 719 N N . ALA A 1 86 ? 19.224 -0.305 -18.687 1.00 78.06 86 ALA A N 1
ATOM 720 C CA . ALA A 1 86 ? 20.474 0.412 -18.875 1.00 78.06 86 ALA A CA 1
ATOM 721 C C . ALA A 1 86 ? 21.621 -0.377 -18.230 1.00 78.06 86 ALA A C 1
ATOM 723 O O . ALA A 1 86 ? 21.562 -0.699 -17.040 1.00 78.06 86 ALA A O 1
ATOM 724 N N . ASP A 1 87 ? 22.668 -0.651 -19.006 1.00 80.62 87 ASP A N 1
ATOM 725 C CA . ASP A 1 87 ? 23.890 -1.242 -18.480 1.00 80.62 87 ASP A CA 1
ATOM 726 C C . ASP A 1 87 ? 24.586 -0.209 -17.581 1.00 80.62 87 ASP A C 1
ATOM 728 O O . ASP A 1 87 ? 25.228 0.746 -18.031 1.00 80.62 87 ASP A O 1
ATOM 732 N N . LEU A 1 88 ? 24.395 -0.374 -16.271 1.00 79.25 88 LEU A N 1
ATOM 733 C CA . LEU A 1 88 ? 24.930 0.533 -15.262 1.00 79.25 88 LEU A CA 1
ATOM 734 C C . LEU A 1 88 ? 26.450 0.429 -15.137 1.00 79.25 88 LEU A C 1
ATOM 736 O O . LEU A 1 88 ? 27.076 1.367 -14.635 1.00 79.25 88 LEU A O 1
ATOM 740 N N . ASP A 1 89 ? 27.053 -0.676 -15.564 1.00 79.94 89 ASP A N 1
ATOM 741 C CA . ASP A 1 89 ? 28.500 -0.845 -15.531 1.00 79.94 89 ASP A CA 1
ATOM 742 C C . ASP A 1 89 ? 29.139 -0.185 -16.751 1.00 79.94 89 ASP A C 1
ATOM 744 O O . ASP A 1 89 ? 30.108 0.561 -16.582 1.00 79.94 89 ASP A O 1
ATOM 748 N N . LEU A 1 90 ? 28.522 -0.302 -17.930 1.00 74.44 90 LEU A N 1
ATOM 749 C CA . LEU A 1 90 ? 28.859 0.520 -19.095 1.00 74.44 90 LEU A CA 1
ATOM 750 C C . LEU A 1 90 ? 28.684 2.015 -18.787 1.00 74.44 90 LEU A C 1
ATOM 752 O O . LEU A 1 90 ? 29.583 2.808 -19.057 1.00 74.44 90 LEU A O 1
ATOM 756 N N . TYR A 1 91 ? 27.587 2.416 -18.138 1.00 72.75 91 TYR A N 1
ATOM 757 C CA . TYR A 1 91 ? 27.363 3.809 -17.726 1.00 72.75 91 TYR A CA 1
ATOM 758 C C . TYR A 1 91 ? 28.464 4.333 -16.789 1.00 72.75 91 TYR A C 1
ATOM 760 O O . TYR A 1 91 ? 28.931 5.464 -16.938 1.00 72.75 91 TYR A O 1
ATOM 768 N N . LYS A 1 92 ? 28.917 3.531 -15.819 1.00 72.62 92 LYS A N 1
ATOM 769 C CA . LYS A 1 92 ? 30.030 3.910 -14.928 1.00 72.62 92 LYS A CA 1
ATOM 770 C C . LYS A 1 92 ? 31.370 3.970 -15.660 1.00 72.62 92 LYS A C 1
ATOM 772 O O . LYS A 1 92 ? 32.215 4.777 -15.279 1.00 72.62 92 LYS A O 1
ATOM 777 N N . GLN A 1 93 ? 31.582 3.121 -16.666 1.00 72.19 93 GLN A N 1
ATOM 778 C CA . GLN A 1 93 ? 32.783 3.143 -17.505 1.00 72.19 93 GLN A CA 1
ATOM 779 C C . GLN A 1 93 ? 32.811 4.399 -18.383 1.00 72.19 93 GLN A C 1
ATOM 781 O O . GLN A 1 93 ? 33.809 5.114 -18.371 1.00 72.19 93 GLN A O 1
ATOM 786 N N . MET A 1 94 ? 31.693 4.739 -19.030 1.00 63.84 94 MET A N 1
ATOM 787 C CA . MET A 1 94 ? 31.557 5.951 -19.846 1.00 63.84 94 MET A CA 1
ATOM 788 C C . MET A 1 94 ? 31.664 7.247 -19.035 1.00 63.84 94 MET A C 1
ATOM 790 O O . MET A 1 94 ? 32.146 8.236 -19.560 1.00 63.84 94 MET A O 1
ATOM 794 N N . ASN A 1 95 ? 31.248 7.262 -17.764 1.00 59.25 95 ASN A N 1
ATOM 795 C CA . ASN A 1 95 ? 31.402 8.437 -16.890 1.00 59.25 95 ASN A CA 1
ATOM 796 C C . ASN A 1 95 ? 32.768 8.531 -16.190 1.00 59.25 95 ASN A C 1
ATOM 798 O O . ASN A 1 95 ? 33.034 9.516 -15.501 1.00 59.25 95 ASN A O 1
ATOM 802 N N . LYS A 1 96 ? 33.621 7.504 -16.296 1.00 55.97 96 LYS A N 1
ATOM 803 C CA . LYS A 1 96 ? 35.007 7.565 -15.803 1.00 55.97 96 LYS A CA 1
ATOM 804 C C . LYS A 1 96 ? 35.922 8.288 -16.780 1.00 55.97 96 LYS A C 1
ATOM 806 O O . LYS A 1 96 ? 36.874 8.933 -16.348 1.00 55.97 96 LYS A O 1
ATOM 811 N N . GLU A 1 97 ? 35.630 8.183 -18.067 1.00 53.84 97 GLU A N 1
ATOM 812 C CA . GLU A 1 97 ? 36.208 9.050 -19.077 1.00 53.84 97 GLU A CA 1
ATOM 813 C C . GLU A 1 97 ? 35.368 10.323 -19.065 1.00 53.84 97 GLU A C 1
ATOM 815 O O . GLU A 1 97 ? 34.187 10.298 -19.389 1.00 53.84 97 GLU A O 1
ATOM 820 N N . THR A 1 98 ? 35.938 11.422 -18.571 1.00 51.38 98 THR A N 1
ATOM 821 C CA . THR A 1 98 ? 35.351 12.764 -18.659 1.00 51.38 98 THR A CA 1
ATOM 822 C C . THR A 1 98 ? 34.650 12.916 -20.001 1.00 51.38 98 THR A C 1
ATOM 824 O O . THR A 1 98 ? 35.313 12.867 -21.036 1.00 51.38 98 THR A O 1
ATOM 827 N N . ILE A 1 99 ? 33.323 13.065 -19.973 1.00 49.91 99 ILE A N 1
ATOM 828 C CA . ILE A 1 99 ? 32.561 13.500 -21.137 1.00 49.91 99 ILE A CA 1
ATOM 829 C C . ILE A 1 99 ? 33.203 14.821 -21.539 1.00 49.91 99 ILE A C 1
ATOM 831 O O . ILE A 1 99 ? 33.084 15.815 -20.826 1.00 49.91 99 ILE A O 1
ATOM 835 N N . ASP A 1 100 ? 33.982 14.793 -22.614 1.00 49.50 100 ASP A N 1
ATOM 836 C CA . ASP A 1 100 ? 34.536 15.996 -23.197 1.00 49.50 100 ASP A CA 1
ATOM 837 C C . ASP A 1 100 ? 33.327 16.801 -23.681 1.00 49.50 100 ASP A C 1
ATOM 839 O O . ASP A 1 100 ? 32.620 16.392 -24.611 1.00 49.50 100 ASP A O 1
ATOM 843 N N . ASP A 1 101 ? 33.047 17.913 -22.996 1.00 50.00 101 ASP A N 1
ATOM 844 C CA . ASP A 1 101 ? 31.956 18.851 -23.291 1.00 50.00 101 ASP A CA 1
ATOM 845 C C . ASP A 1 101 ? 31.952 19.285 -24.776 1.00 50.00 101 ASP A C 1
ATOM 847 O O . ASP A 1 101 ? 30.953 19.798 -25.286 1.00 50.00 101 ASP A O 1
ATOM 851 N N . ALA A 1 102 ? 33.051 19.043 -25.498 1.00 51.31 102 ALA A N 1
ATOM 852 C CA . ALA A 1 102 ? 33.205 19.259 -26.927 1.00 51.31 102 ALA A CA 1
ATOM 853 C C . ALA A 1 102 ? 32.325 18.363 -27.826 1.00 51.31 102 ALA A C 1
ATOM 855 O O . ALA A 1 102 ? 31.993 18.786 -28.935 1.00 51.31 102 ALA A O 1
ATOM 856 N N . VAL A 1 103 ? 31.929 17.152 -27.406 1.00 52.16 103 VAL A N 1
ATOM 857 C CA . VAL A 1 103 ? 31.289 16.175 -28.321 1.00 52.16 103 VAL A CA 1
ATOM 858 C C . VAL A 1 103 ? 29.764 16.326 -28.411 1.00 52.16 103 VAL A C 1
ATOM 860 O O . VAL A 1 103 ? 29.190 16.029 -29.457 1.00 52.16 103 VAL A O 1
ATOM 863 N N . TYR A 1 104 ? 29.089 16.849 -27.379 1.00 51.91 104 TYR A N 1
ATOM 864 C CA . TYR A 1 104 ? 27.618 16.972 -27.373 1.00 51.91 104 TYR A CA 1
ATOM 865 C C . TYR A 1 104 ? 27.059 18.364 -27.684 1.00 51.91 104 TYR A C 1
ATOM 867 O O . TYR A 1 104 ? 25.842 18.528 -27.671 1.00 51.91 104 TYR A O 1
ATOM 875 N N . GLY A 1 105 ? 27.897 19.347 -28.028 1.00 53.00 105 GLY A N 1
ATOM 876 C CA . GLY A 1 105 ? 27.502 20.498 -28.857 1.00 53.00 105 GLY A CA 1
ATOM 877 C C . GLY A 1 105 ? 26.286 21.335 -28.422 1.00 53.00 105 GLY A C 1
ATOM 878 O O . GLY A 1 105 ? 25.784 22.113 -29.228 1.00 53.00 105 GLY A O 1
ATOM 879 N N . VAL A 1 106 ? 25.800 21.222 -27.183 1.00 48.91 106 VAL A N 1
ATOM 880 C CA . VAL A 1 106 ? 24.718 22.057 -26.641 1.00 48.91 106 VAL A CA 1
ATOM 881 C C . VAL A 1 106 ? 25.060 22.430 -25.206 1.00 48.91 106 VAL A C 1
ATOM 883 O O . VAL A 1 106 ? 24.456 21.979 -24.234 1.00 48.91 106 VAL A O 1
ATOM 886 N N . GLN A 1 107 ? 26.033 23.326 -25.077 1.00 43.62 107 GLN A N 1
ATOM 887 C CA . GLN A 1 107 ? 26.152 24.166 -23.897 1.00 43.62 107 GLN A CA 1
ATOM 888 C C . GLN A 1 107 ? 24.956 25.131 -23.908 1.00 43.62 107 GLN A C 1
ATOM 890 O O . GLN A 1 107 ? 25.002 26.226 -24.470 1.00 43.62 107 GLN A O 1
ATOM 895 N N . GLY A 1 108 ? 23.827 24.692 -23.351 1.00 49.66 108 GLY A N 1
ATOM 896 C CA . GLY A 1 108 ? 22.679 25.561 -23.134 1.00 49.66 108 GLY A CA 1
ATOM 897 C C . GLY A 1 108 ? 23.101 26.759 -22.281 1.00 49.66 108 GLY A C 1
ATOM 898 O O . GLY A 1 108 ? 23.604 26.594 -21.171 1.00 49.66 108 GLY A O 1
ATOM 899 N N . SER A 1 109 ? 22.891 27.975 -22.791 1.00 53.78 109 SER A N 1
ATOM 900 C CA . SER A 1 109 ? 23.092 29.225 -22.051 1.00 53.78 109 SER A CA 1
ATOM 901 C C . SER A 1 109 ? 22.002 29.385 -20.986 1.00 53.78 109 SER A C 1
ATOM 903 O O . SER A 1 109 ? 21.085 30.195 -21.118 1.00 53.78 109 SER A O 1
ATOM 905 N N . PHE A 1 110 ? 22.072 28.603 -19.912 1.00 51.03 110 PHE A N 1
ATOM 906 C CA . PHE A 1 110 ? 21.298 28.888 -18.711 1.00 51.03 110 PHE A CA 1
ATOM 907 C C . PHE A 1 110 ? 21.989 30.017 -17.953 1.00 51.03 110 PHE A C 1
ATOM 909 O O . PHE A 1 110 ? 22.880 29.811 -17.129 1.00 51.03 110 PHE A O 1
ATOM 916 N N . ARG A 1 111 ? 21.574 31.250 -18.247 1.00 50.19 111 ARG A N 1
ATOM 917 C CA . ARG A 1 111 ? 21.865 32.387 -17.375 1.00 50.19 111 ARG A CA 1
ATOM 918 C C . ARG A 1 111 ? 21.127 32.148 -16.060 1.00 50.19 111 ARG A C 1
ATOM 920 O O . ARG A 1 111 ? 19.906 32.008 -16.060 1.00 50.19 111 ARG A O 1
ATOM 927 N N . LYS A 1 112 ? 21.864 32.097 -14.948 1.00 53.34 112 LYS A N 1
ATOM 928 C CA . LYS A 1 112 ? 21.282 32.152 -13.601 1.00 53.34 112 LYS A CA 1
ATOM 929 C C . LYS A 1 112 ? 20.381 33.386 -13.517 1.00 53.34 112 LYS A C 1
ATOM 931 O O . LYS A 1 112 ? 20.873 34.506 -13.629 1.00 53.34 112 LYS A O 1
ATOM 936 N N . LEU A 1 113 ? 19.079 33.177 -13.334 1.00 54.88 113 LEU A N 1
ATOM 937 C CA . LEU A 1 113 ? 18.152 34.243 -12.979 1.00 54.88 113 LEU A CA 1
ATOM 938 C C . LEU A 1 113 ? 18.341 34.508 -11.478 1.00 54.88 113 LEU A C 1
ATOM 940 O O . LEU A 1 113 ? 17.942 33.688 -10.654 1.00 54.88 113 LEU A O 1
ATOM 944 N N . ALA A 1 114 ? 19.020 35.597 -11.126 1.00 48.72 114 ALA A N 1
ATOM 945 C CA . ALA A 1 114 ? 18.968 36.133 -9.772 1.00 48.72 114 ALA A CA 1
ATOM 946 C C . ALA A 1 114 ? 17.676 36.949 -9.668 1.00 48.72 114 ALA A C 1
ATOM 948 O O . ALA A 1 114 ? 17.507 37.919 -10.405 1.00 48.72 114 ALA A O 1
ATOM 949 N N . VAL A 1 115 ? 16.752 36.505 -8.822 1.00 51.16 115 VAL A N 1
ATOM 950 C CA . VAL A 1 115 ? 15.561 37.273 -8.448 1.00 51.16 115 VAL A CA 1
ATOM 951 C C . VAL A 1 115 ? 15.839 37.850 -7.063 1.00 51.16 115 VAL A C 1
ATOM 953 O O . VAL A 1 115 ? 16.265 37.094 -6.188 1.00 51.16 115 VAL A O 1
ATOM 956 N N . ASP A 1 116 ? 15.664 39.165 -6.926 1.00 41.25 116 ASP A N 1
ATOM 957 C CA . ASP A 1 116 ? 15.643 39.906 -5.654 1.00 41.25 116 ASP A CA 1
ATOM 958 C C . ASP A 1 116 ? 14.260 39.766 -4.993 1.00 41.25 116 ASP A C 1
ATOM 960 O O . ASP A 1 116 ? 13.253 39.832 -5.743 1.00 41.25 116 ASP A O 1
#